Protein AF-A0A420I547-F1 (afdb_monomer_lite)

Organism: NCBI:txid212602

Secondary structure (DSSP, 8-state):
---HHHHHHHHHHHHTTPPPPEEEEEEEETTEEEEEEEETTEEEEEEESS-HHHHHHHHHHHHHHHHHT--

Foldseek 3Di:
DQAPLLVVLQVVCVVVVHDRKDWDWDCPDPQKIWIWIDGHPDIFIFIDSPDHRVSVNVSSVVVNCVVVVVD

Radius of gyration: 11.77 Å; chains: 1; bounding box: 27×23×32 Å

Structure (mmCIF, N/CA/C/O backbone):
data_AF-A0A420I547-F1
#
_entry.id   AF-A0A420I547-F1
#
loop_
_atom_site.group_PDB
_atom_site.id
_atom_site.type_symbol
_atom_site.label_atom_id
_atom_site.label_alt_id
_atom_site.label_comp_id
_atom_site.label_asym_id
_atom_site.label_entity_id
_atom_site.label_seq_id
_atom_site.pdbx_PDB_ins_code
_atom_site.Cartn_x
_atom_site.Cartn_y
_atom_site.Cartn_z
_atom_site.occupancy
_atom_site.B_iso_or_equiv
_atom_site.auth_seq_id
_atom_site.auth_comp_id
_atom_site.auth_asym_id
_atom_site.auth_atom_id
_atom_site.pdbx_PDB_model_num
ATOM 1 N N . MET A 1 1 ? 15.638 -1.509 4.998 1.00 46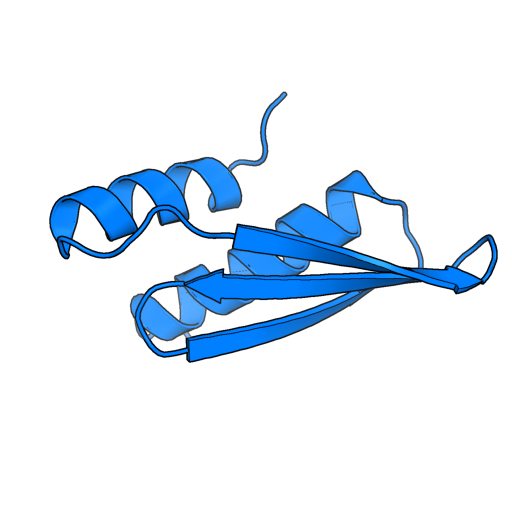.97 1 MET A N 1
ATOM 2 C CA . MET A 1 1 ? 14.803 -0.581 5.792 1.00 46.97 1 MET A CA 1
ATOM 3 C C . MET A 1 1 ? 13.389 -0.785 5.287 1.00 46.97 1 MET A C 1
ATOM 5 O O . MET A 1 1 ? 13.207 -0.639 4.091 1.00 46.97 1 MET A O 1
ATOM 9 N N . ALA A 1 2 ? 12.454 -1.253 6.119 1.00 49.53 2 ALA A N 1
ATOM 10 C CA . ALA A 1 2 ? 11.062 -1.418 5.688 1.00 49.53 2 ALA A CA 1
ATOM 11 C C . ALA A 1 2 ? 10.469 -0.046 5.326 1.00 49.53 2 ALA A C 1
ATOM 13 O O . ALA A 1 2 ? 10.829 0.946 5.967 1.00 49.53 2 ALA A O 1
ATOM 14 N N . GLY A 1 3 ? 9.627 -0.002 4.291 1.00 66.88 3 GLY A N 1
ATOM 15 C CA . GLY A 1 3 ? 9.022 1.220 3.772 1.00 66.88 3 GLY A CA 1
ATOM 16 C C . GLY A 1 3 ? 8.345 2.052 4.863 1.00 66.88 3 GLY A C 1
ATOM 17 O O . GLY A 1 3 ? 7.696 1.529 5.779 1.00 66.88 3 GLY A O 1
ATOM 18 N N . HIS A 1 4 ? 8.532 3.367 4.796 1.00 85.62 4 HIS A N 1
ATOM 19 C CA . HIS 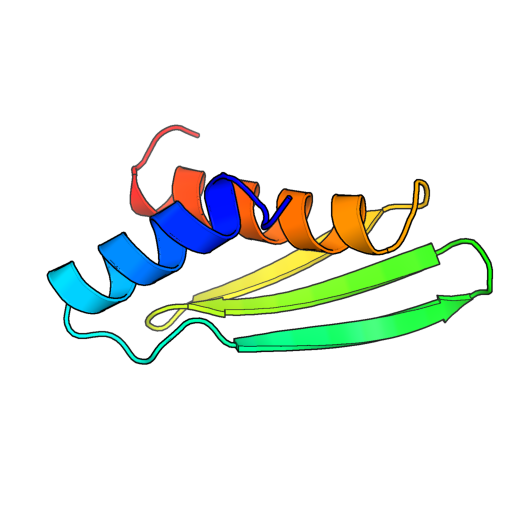A 1 4 ? 7.997 4.305 5.776 1.00 85.62 4 HIS A CA 1
ATOM 20 C C . HIS A 1 4 ? 6.469 4.372 5.676 1.00 85.62 4 HIS A C 1
ATOM 22 O O . HIS A 1 4 ? 5.788 4.405 6.703 1.00 85.62 4 HIS A O 1
ATOM 28 N N . TYR A 1 5 ? 5.914 4.328 4.464 1.00 91.25 5 TYR A N 1
ATOM 29 C CA . TYR A 1 5 ? 4.466 4.310 4.252 1.00 91.25 5 TYR A CA 1
ATOM 30 C C . TYR A 1 5 ? 3.843 2.933 4.463 1.00 91.25 5 TYR A C 1
ATOM 32 O O . TYR A 1 5 ? 2.706 2.861 4.929 1.00 91.25 5 TYR A O 1
ATOM 40 N N . GLU A 1 6 ? 4.585 1.849 4.220 1.00 91.00 6 GLU A N 1
ATOM 41 C CA . GLU A 1 6 ? 4.132 0.500 4.584 1.00 91.00 6 GLU A CA 1
ATOM 42 C C . GLU A 1 6 ? 3.812 0.411 6.082 1.00 91.00 6 GLU A C 1
ATOM 44 O O . GLU A 1 6 ? 2.713 0.006 6.461 1.00 91.00 6 GLU A O 1
ATOM 49 N N . THR A 1 7 ? 4.736 0.885 6.924 1.00 92.06 7 THR A N 1
ATOM 50 C CA . THR A 1 7 ? 4.574 0.882 8.388 1.00 92.06 7 THR A CA 1
ATOM 51 C C . THR A 1 7 ? 3.382 1.741 8.815 1.00 92.06 7 THR A C 1
ATOM 53 O O . THR A 1 7 ? 2.545 1.313 9.608 1.00 92.06 7 THR A O 1
ATOM 56 N N . LYS A 1 8 ? 3.239 2.938 8.234 1.00 93.12 8 LYS A N 1
ATOM 57 C CA . LYS A 1 8 ? 2.107 3.831 8.520 1.00 93.12 8 LYS A CA 1
ATOM 58 C C . LYS A 1 8 ? 0.756 3.229 8.137 1.00 93.12 8 LYS A C 1
ATOM 60 O O . LYS A 1 8 ? -0.229 3.441 8.842 1.00 93.12 8 LYS A O 1
ATOM 65 N N . LEU A 1 9 ? 0.684 2.485 7.033 1.00 93.31 9 LEU A N 1
ATOM 66 C CA . LEU A 1 9 ? -0.540 1.792 6.630 1.00 93.31 9 LEU A CA 1
ATOM 67 C C . LEU A 1 9 ? -0.877 0.621 7.550 1.00 93.31 9 LEU A C 1
ATOM 69 O O . LEU A 1 9 ? -2.059 0.369 7.790 1.00 93.31 9 LEU A O 1
ATOM 73 N N . GLU A 1 10 ? 0.121 -0.090 8.073 1.00 92.50 10 GLU A N 1
ATOM 74 C CA . GLU A 1 10 ? -0.098 -1.123 9.089 1.00 92.50 10 GLU A CA 1
ATOM 75 C C . GLU A 1 10 ? -0.660 -0.514 10.379 1.00 92.50 10 GLU A C 1
ATOM 77 O O . GLU A 1 10 ? -1.692 -0.972 10.875 1.00 92.50 10 GLU A O 1
ATOM 82 N N . GLU A 1 11 ? -0.050 0.564 10.874 1.00 93.81 11 GLU A N 1
ATOM 83 C CA . GLU A 1 11 ? -0.524 1.303 12.052 1.00 93.81 11 GLU A CA 1
ATOM 84 C C . GLU A 1 11 ? -1.951 1.831 11.859 1.00 93.81 11 GLU A C 1
ATOM 86 O O . GLU A 1 11 ? -2.808 1.665 12.735 1.00 93.81 11 GLU A O 1
ATOM 91 N N . LEU A 1 12 ? -2.236 2.415 10.691 1.00 93.19 12 LEU A N 1
ATOM 92 C CA . LEU A 1 12 ? -3.572 2.880 10.332 1.00 93.19 12 LEU A CA 1
ATOM 93 C C . LEU A 1 12 ? -4.574 1.721 10.288 1.00 93.19 12 LEU A C 1
ATOM 95 O O . LEU A 1 12 ? -5.666 1.834 10.838 1.00 93.19 12 LEU A O 1
ATOM 99 N N . SER A 1 13 ? -4.197 0.588 9.697 1.00 93.62 13 SER A N 1
ATOM 100 C CA . SER A 1 13 ? -5.074 -0.583 9.606 1.00 93.62 13 SER A CA 1
ATOM 101 C C . SER A 1 13 ? -5.419 -1.138 10.985 1.00 93.62 13 SER A C 1
ATOM 103 O O . SER A 1 13 ? -6.562 -1.519 11.224 1.00 93.62 13 SER A O 1
ATOM 105 N N . ILE A 1 14 ? -4.472 -1.128 11.925 1.00 94.00 14 ILE A N 1
ATOM 106 C CA . ILE A 1 14 ? -4.727 -1.508 13.321 1.00 94.00 14 ILE A CA 1
ATOM 107 C C . ILE A 1 14 ? -5.701 -0.522 13.976 1.00 94.00 14 ILE A C 1
ATOM 109 O O . ILE A 1 14 ? -6.679 -0.946 14.596 1.00 94.00 14 ILE A O 1
ATOM 113 N N . ARG A 1 15 ? -5.458 0.786 13.821 1.00 93.69 15 ARG A N 1
ATOM 114 C CA . ARG A 1 15 ? -6.300 1.851 14.388 1.00 93.69 15 ARG A CA 1
ATOM 115 C C . ARG A 1 15 ? -7.746 1.766 13.895 1.00 93.69 15 ARG A C 1
ATOM 117 O O . ARG A 1 15 ? -8.668 1.844 14.706 1.00 93.69 15 ARG A O 1
ATOM 124 N N . GLU A 1 16 ? -7.932 1.554 12.597 1.00 93.56 16 GLU A N 1
ATOM 125 C CA . GLU A 1 16 ? -9.241 1.488 11.936 1.00 93.56 16 GLU A CA 1
ATOM 126 C C . GLU A 1 16 ? -9.863 0.077 11.961 1.00 93.56 16 GLU A C 1
ATOM 128 O O . GLU A 1 16 ? -10.952 -0.144 11.431 1.00 93.56 16 GLU A O 1
ATOM 133 N N . LYS A 1 17 ? -9.201 -0.893 12.612 1.00 94.31 17 LYS A N 1
ATOM 134 C CA . LYS A 1 17 ? -9.613 -2.309 12.690 1.00 94.31 17 LYS A CA 1
ATOM 135 C C . LYS A 1 17 ? -9.793 -2.970 11.317 1.00 94.31 17 LYS A C 1
ATOM 137 O O . LYS A 1 17 ? -10.634 -3.856 11.143 1.00 94.31 17 LYS A O 1
ATOM 142 N N . TRP A 1 18 ? -8.997 -2.555 10.342 1.00 93.81 18 TRP A N 1
ATOM 143 C CA . TRP A 1 18 ? -8.915 -3.186 9.032 1.00 93.81 18 TRP A CA 1
ATOM 144 C C . TRP A 1 18 ? -8.030 -4.429 9.074 1.00 93.81 18 TRP A C 1
ATOM 146 O O . TRP A 1 18 ? -7.266 -4.672 10.009 1.00 93.81 18 TRP A O 1
ATOM 156 N N . ARG A 1 19 ? -8.122 -5.237 8.016 1.00 92.62 19 ARG A N 1
ATOM 157 C CA . ARG A 1 19 ? -7.112 -6.267 7.769 1.00 92.62 19 ARG A CA 1
ATOM 158 C C . ARG A 1 19 ? -5.783 -5.595 7.437 1.00 92.62 19 ARG A C 1
ATOM 160 O O . ARG A 1 19 ? -5.772 -4.537 6.814 1.00 92.62 19 ARG A O 1
ATOM 167 N N . VAL A 1 20 ? -4.687 -6.252 7.820 1.00 90.69 20 VAL A N 1
ATOM 168 C CA . VAL A 1 20 ? -3.331 -5.829 7.452 1.00 90.69 20 VAL A CA 1
ATOM 169 C C . VAL A 1 20 ? -3.259 -5.635 5.930 1.00 90.69 20 VAL A C 1
ATOM 171 O O . VAL A 1 20 ? -3.777 -6.496 5.203 1.00 90.69 20 VAL A O 1
ATOM 174 N N . PRO A 1 21 ? -2.648 -4.539 5.443 1.00 94.12 21 PRO A N 1
ATOM 175 C CA . PRO A 1 21 ? -2.567 -4.264 4.020 1.00 94.12 21 PRO A CA 1
ATOM 176 C C . PRO A 1 21 ? -1.896 -5.408 3.261 1.00 94.12 21 PRO A C 1
ATOM 178 O O . PRO A 1 21 ? -0.877 -5.954 3.689 1.00 94.12 21 PRO A O 1
ATOM 181 N N . LYS A 1 22 ? -2.466 -5.780 2.115 1.00 94.81 22 LYS A N 1
ATOM 182 C CA . LYS A 1 22 ? -1.938 -6.854 1.271 1.00 94.81 22 LYS A CA 1
ATOM 183 C C . LYS A 1 22 ? -1.371 -6.278 -0.015 1.00 94.81 22 LYS A C 1
ATOM 185 O O . LYS A 1 22 ? -2.104 -5.676 -0.792 1.00 94.81 22 LYS A O 1
ATOM 190 N N . TYR A 1 23 ? -0.100 -6.569 -0.267 1.00 92.69 23 TYR A N 1
ATOM 191 C CA . TYR A 1 23 ? 0.590 -6.226 -1.506 1.00 92.69 23 TYR A CA 1
ATOM 192 C C . TYR A 1 23 ? 0.603 -7.427 -2.454 1.00 92.69 23 TYR A C 1
ATOM 194 O O . TYR A 1 23 ? 0.944 -8.543 -2.056 1.00 92.69 23 TYR A O 1
ATOM 202 N N . VAL A 1 24 ? 0.246 -7.201 -3.713 1.00 93.44 24 VAL A N 1
ATOM 203 C CA . VAL A 1 24 ? 0.337 -8.175 -4.800 1.00 93.44 24 VAL A CA 1
ATOM 204 C C . VAL A 1 24 ? 1.243 -7.595 -5.873 1.00 93.44 24 VAL A C 1
ATOM 206 O O . VAL A 1 24 ? 0.935 -6.570 -6.478 1.00 93.44 24 VAL A O 1
ATOM 209 N N . LYS A 1 25 ? 2.378 -8.257 -6.094 1.00 89.69 25 LYS A N 1
ATOM 210 C CA . LYS A 1 25 ? 3.332 -7.885 -7.134 1.00 89.69 25 LYS A CA 1
ATOM 211 C C . LYS A 1 25 ? 2.903 -8.485 -8.469 1.00 89.69 25 LYS A C 1
ATOM 213 O O . LYS A 1 25 ? 2.775 -9.701 -8.593 1.00 89.69 25 LYS A O 1
ATOM 218 N N . TRP A 1 26 ? 2.780 -7.632 -9.473 1.00 85.50 26 TRP A N 1
ATOM 219 C CA . TRP A 1 26 ? 2.614 -7.990 -10.873 1.00 85.50 26 TRP A CA 1
ATOM 220 C C . TRP A 1 26 ? 3.880 -7.570 -11.620 1.00 85.50 26 TRP A C 1
ATOM 222 O O . TRP A 1 26 ? 4.117 -6.388 -11.872 1.00 85.50 26 TRP A O 1
ATOM 232 N N . GLN A 1 27 ? 4.737 -8.532 -11.956 1.00 71.25 27 GLN A N 1
ATOM 233 C CA . GLN A 1 27 ? 5.888 -8.246 -12.807 1.00 71.25 27 GLN A CA 1
ATOM 234 C C . GLN A 1 27 ? 5.425 -8.234 -14.264 1.00 71.25 27 GLN A C 1
ATOM 236 O O . GLN A 1 27 ? 5.022 -9.268 -14.793 1.00 71.25 27 GLN A O 1
ATOM 241 N N . VAL A 1 28 ? 5.444 -7.056 -14.894 1.00 70.88 28 VAL A N 1
ATOM 242 C CA . VAL A 1 28 ? 4.961 -6.885 -16.275 1.00 70.88 28 VAL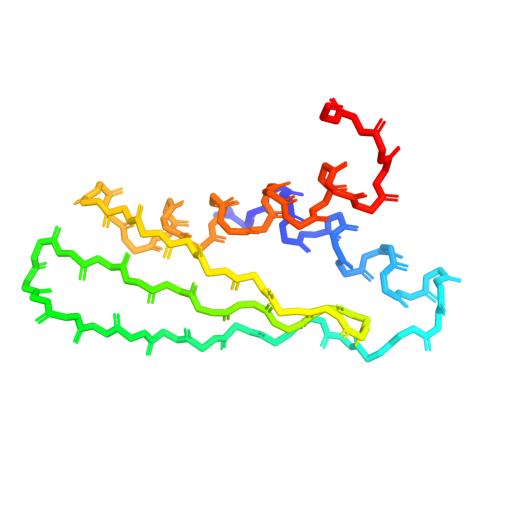 A CA 1
ATOM 243 C C . VAL A 1 28 ? 6.113 -6.999 -17.271 1.00 70.88 28 VAL A C 1
ATOM 245 O O . VAL A 1 28 ? 5.964 -7.641 -18.306 1.00 70.88 28 VAL A O 1
ATOM 248 N N . THR A 1 29 ? 7.275 -6.432 -16.948 1.00 78.69 29 THR A N 1
ATOM 249 C CA . THR A 1 29 ? 8.529 -6.597 -17.701 1.00 78.69 29 THR A CA 1
ATOM 250 C C . THR A 1 29 ? 9.722 -6.577 -16.737 1.00 78.69 29 THR A C 1
ATOM 252 O O . THR A 1 29 ? 9.546 -6.407 -15.529 1.00 78.69 29 THR A O 1
ATOM 255 N N . THR A 1 30 ? 10.944 -6.771 -17.243 1.00 76.81 30 THR A N 1
ATOM 256 C CA . THR A 1 30 ? 12.181 -6.724 -16.438 1.00 76.81 30 THR A CA 1
ATOM 257 C C . THR A 1 30 ? 12.362 -5.387 -15.713 1.00 76.81 30 THR A C 1
ATOM 259 O O . THR A 1 30 ? 12.806 -5.377 -14.570 1.00 76.81 30 THR A O 1
ATOM 262 N N . ASP A 1 31 ? 11.928 -4.291 -16.341 1.00 81.00 31 ASP A N 1
ATOM 263 C CA . ASP A 1 31 ? 12.155 -2.919 -15.869 1.00 81.00 31 ASP A CA 1
ATOM 264 C C . ASP A 1 31 ? 10.871 -2.247 -15.366 1.00 81.00 31 ASP A C 1
ATOM 266 O O . ASP A 1 31 ? 10.831 -1.034 -15.196 1.00 81.00 31 ASP A O 1
ATOM 270 N N . LYS A 1 32 ? 9.781 -3.007 -15.191 1.00 83.31 32 LYS A N 1
ATOM 271 C CA . LYS A 1 32 ? 8.467 -2.463 -14.841 1.00 83.31 32 LYS A CA 1
ATOM 272 C C . LYS A 1 32 ? 7.805 -3.277 -13.742 1.00 83.31 32 LYS A C 1
ATOM 274 O O . LYS A 1 32 ? 7.356 -4.410 -13.956 1.00 83.31 32 LYS A O 1
ATOM 279 N N . PHE A 1 33 ? 7.689 -2.648 -12.581 1.00 86.38 33 PHE A N 1
ATOM 280 C CA . PHE A 1 33 ? 7.092 -3.223 -11.388 1.00 86.38 33 PHE A CA 1
ATOM 281 C C . PHE A 1 33 ? 5.716 -2.605 -11.171 1.00 86.38 33 PHE A C 1
ATOM 283 O O . PHE A 1 33 ? 5.575 -1.391 -11.018 1.00 86.38 33 PHE A O 1
ATOM 290 N N . VAL A 1 34 ? 4.690 -3.453 -11.175 1.00 88.62 34 VAL A N 1
ATOM 291 C CA . VAL A 1 34 ? 3.328 -3.057 -10.826 1.00 88.62 34 VAL A CA 1
ATOM 292 C C . VAL A 1 34 ? 2.983 -3.693 -9.489 1.00 88.62 34 VAL A C 1
ATOM 294 O O . VAL A 1 34 ? 3.180 -4.892 -9.295 1.00 88.62 34 VAL A O 1
ATOM 297 N N . TYR A 1 35 ? 2.446 -2.898 -8.575 1.00 91.94 35 TYR A N 1
ATOM 298 C CA . TYR A 1 35 ? 1.926 -3.371 -7.301 1.00 91.94 35 TYR A CA 1
ATOM 299 C C . TYR A 1 35 ? 0.454 -3.025 -7.172 1.00 91.94 35 TYR A C 1
ATOM 301 O O . TYR A 1 35 ? 0.045 -1.894 -7.429 1.00 91.94 35 TYR A O 1
ATOM 309 N N . GLU A 1 36 ? -0.326 -3.999 -6.725 1.00 93.56 36 GLU A N 1
ATOM 310 C CA . GLU A 1 36 ? -1.665 -3.776 -6.199 1.00 93.56 36 GLU A CA 1
ATOM 311 C C . GLU A 1 36 ? -1.627 -3.848 -4.674 1.00 93.56 36 GLU A C 1
ATOM 313 O O . GLU A 1 36 ? -1.050 -4.771 -4.098 1.00 93.56 36 GLU A O 1
ATOM 318 N N . LEU A 1 37 ? -2.238 -2.867 -4.022 1.00 95.19 37 LEU A N 1
ATOM 319 C CA . LEU A 1 37 ? -2.350 -2.766 -2.578 1.00 95.19 37 LEU A CA 1
ATOM 320 C C . LEU A 1 37 ? -3.821 -2.783 -2.184 1.00 95.19 37 LEU A C 1
ATOM 322 O O . LEU A 1 37 ? -4.591 -1.906 -2.571 1.00 95.19 37 LEU A O 1
ATOM 326 N N . TYR A 1 38 ? -4.182 -3.757 -1.360 1.00 94.94 38 TYR A N 1
ATOM 327 C CA . TYR A 1 38 ? -5.488 -3.844 -0.725 1.00 94.94 38 TYR A CA 1
ATOM 328 C C . TYR A 1 38 ? -5.363 -3.356 0.713 1.00 94.94 38 TYR A C 1
ATOM 330 O O . TYR A 1 38 ? -4.680 -3.992 1.518 1.00 94.94 38 TYR A O 1
ATOM 338 N N . ALA A 1 39 ? -6.017 -2.244 1.032 1.00 94.06 39 ALA A N 1
ATOM 339 C CA . ALA A 1 39 ? -6.033 -1.652 2.365 1.00 94.06 39 ALA A CA 1
ATOM 340 C C . ALA A 1 39 ? -7.454 -1.167 2.680 1.00 94.06 39 ALA A C 1
ATOM 342 O O . ALA A 1 39 ? -8.091 -0.520 1.847 1.00 94.06 39 ALA A O 1
ATOM 343 N N . GLY A 1 40 ? -7.974 -1.520 3.859 1.00 90.75 40 GLY A N 1
ATOM 344 C CA . GLY A 1 40 ? -9.386 -1.299 4.183 1.00 90.75 40 GLY A CA 1
ATOM 345 C C . GLY A 1 40 ? -10.310 -1.942 3.141 1.00 90.75 40 GLY A C 1
ATOM 346 O O . GLY A 1 40 ? -10.202 -3.137 2.864 1.00 90.75 40 GLY A O 1
ATOM 347 N N . GLU A 1 41 ? -11.192 -1.137 2.548 1.00 91.94 41 GLU A N 1
ATOM 348 C CA . GLU A 1 41 ? -12.097 -1.538 1.456 1.00 91.94 41 GLU A CA 1
ATOM 349 C C . GLU A 1 41 ? -11.643 -1.029 0.073 1.00 91.94 41 GLU A C 1
ATOM 351 O O . GLU A 1 41 ? -12.362 -1.181 -0.915 1.00 91.94 41 GLU A O 1
ATOM 356 N N . LYS A 1 42 ? -10.455 -0.414 -0.018 1.00 93.88 42 LYS A N 1
ATOM 357 C CA . LYS A 1 42 ? -9.923 0.174 -1.254 1.00 93.88 42 LYS A CA 1
ATOM 358 C C . LYS A 1 42 ? -8.800 -0.678 -1.850 1.00 93.88 42 LYS A C 1
ATOM 360 O O . LYS A 1 42 ? -8.082 -1.399 -1.153 1.00 93.88 42 LYS A O 1
ATOM 365 N N . CYS A 1 43 ? -8.651 -0.564 -3.167 1.00 94.00 43 CYS A N 1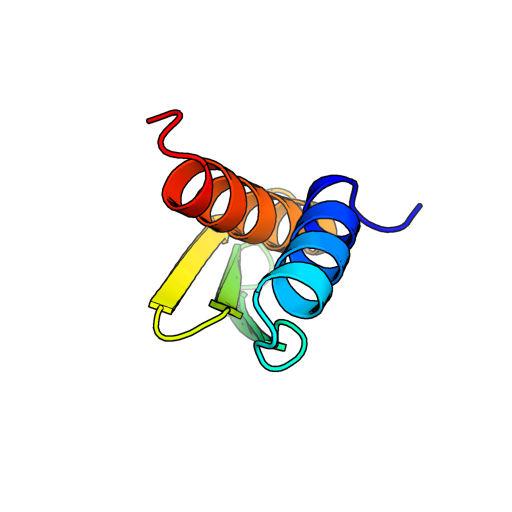
ATOM 366 C CA . CYS A 1 43 ? -7.572 -1.170 -3.935 1.00 94.00 43 CYS A CA 1
ATOM 367 C C . CYS A 1 43 ? -6.821 -0.072 -4.687 1.00 94.00 43 CYS A C 1
ATOM 369 O O . CYS A 1 43 ? -7.428 0.710 -5.418 1.00 94.00 43 CYS A O 1
ATOM 371 N N . PHE A 1 44 ? -5.505 -0.040 -4.519 1.00 93.38 44 PHE A N 1
ATOM 372 C CA . PHE A 1 44 ? -4.608 0.924 -5.144 1.00 93.38 44 PHE A CA 1
ATOM 373 C C . PHE A 1 44 ? -3.660 0.195 -6.076 1.00 93.38 44 PHE A C 1
ATOM 375 O O . PHE A 1 44 ? -3.215 -0.907 -5.768 1.00 93.38 44 PHE A O 1
ATOM 382 N N . ARG A 1 45 ? -3.334 0.810 -7.210 1.00 92.12 45 ARG A N 1
ATOM 383 C CA . ARG A 1 45 ? -2.398 0.243 -8.177 1.00 92.12 45 ARG A CA 1
ATOM 384 C C . ARG A 1 45 ? -1.306 1.251 -8.484 1.00 92.12 45 ARG A C 1
ATOM 386 O O . ARG A 1 45 ? -1.592 2.298 -9.053 1.00 92.12 45 ARG A O 1
ATOM 393 N N . GLY A 1 46 ? -0.078 0.919 -8.109 1.00 87.31 46 GLY A N 1
ATOM 394 C CA . GLY A 1 46 ? 1.115 1.704 -8.403 1.00 87.31 46 GLY A CA 1
ATOM 395 C C . GLY A 1 46 ? 1.954 1.025 -9.476 1.00 87.31 46 GLY A C 1
ATOM 396 O O . GLY A 1 46 ? 2.074 -0.200 -9.510 1.00 87.31 46 GLY A O 1
ATOM 397 N N . GLU A 1 47 ? 2.536 1.825 -10.357 1.00 87.00 47 GLU A N 1
ATOM 398 C CA . GLU A 1 47 ? 3.430 1.373 -11.414 1.00 87.00 47 GLU A CA 1
ATOM 399 C C . GLU A 1 47 ? 4.690 2.227 -11.387 1.00 87.00 47 GLU A C 1
ATOM 401 O O . GLU A 1 47 ? 4.599 3.451 -11.435 1.00 87.00 47 GLU A O 1
ATOM 406 N N . MET A 1 48 ? 5.851 1.581 -11.321 1.00 84.00 48 MET A N 1
ATOM 407 C CA . MET A 1 48 ? 7.148 2.250 -11.328 1.00 84.00 48 MET A CA 1
ATOM 408 C C . MET A 1 48 ? 8.139 1.455 -12.176 1.00 84.00 48 MET A C 1
ATOM 410 O O . MET A 1 48 ? 8.126 0.220 -12.2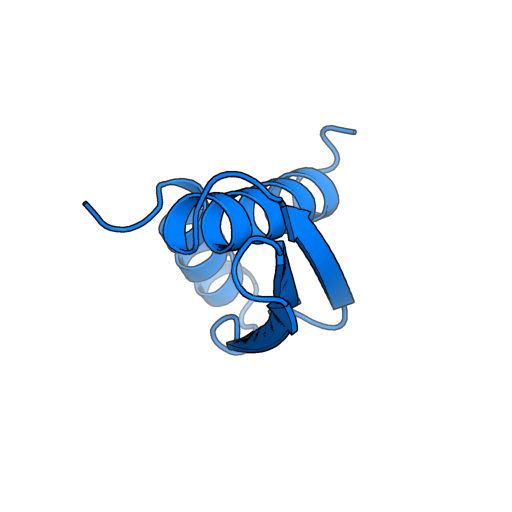00 1.00 84.00 48 MET A O 1
ATOM 414 N N . THR A 1 49 ? 9.025 2.175 -12.857 1.00 81.94 49 THR A N 1
ATOM 415 C CA . THR A 1 49 ? 10.167 1.592 -13.574 1.00 81.94 49 THR A CA 1
ATOM 416 C C . THR A 1 49 ? 11.428 1.518 -12.710 1.00 81.94 49 THR A C 1
ATOM 418 O O . THR A 1 49 ? 12.355 0.770 -12.999 1.00 81.94 49 THR A O 1
ATOM 421 N N . GLU A 1 50 ? 11.465 2.271 -11.611 1.00 69.44 50 GLU A N 1
ATOM 422 C CA . GLU A 1 50 ? 12.647 2.443 -10.766 1.00 69.44 50 GLU A CA 1
ATOM 423 C C . GLU A 1 50 ? 12.632 1.504 -9.554 1.00 69.44 50 GLU A C 1
ATOM 425 O O . GLU A 1 50 ? 12.556 1.946 -8.414 1.00 69.44 50 GLU A O 1
ATOM 430 N N . GLY A 1 51 ? 12.729 0.195 -9.789 1.00 77.75 51 GLY A N 1
ATOM 431 C CA . GLY A 1 51 ? 12.993 -0.788 -8.732 1.00 77.75 51 GLY A CA 1
ATOM 432 C C . GLY A 1 51 ? 11.774 -1.262 -7.929 1.00 77.75 51 GLY A C 1
ATOM 433 O O . GLY A 1 51 ? 10.783 -0.562 -7.730 1.00 77.75 51 GLY A O 1
ATOM 434 N N . ASP A 1 52 ? 11.875 -2.505 -7.461 1.00 83.81 52 ASP A N 1
ATOM 435 C CA . ASP A 1 52 ? 10.793 -3.251 -6.814 1.00 83.81 52 ASP A CA 1
ATOM 436 C C . ASP A 1 52 ? 10.310 -2.612 -5.501 1.00 83.81 52 ASP A C 1
ATOM 438 O O . ASP A 1 52 ? 9.112 -2.422 -5.293 1.00 83.81 52 ASP A O 1
ATOM 442 N N . GLU A 1 53 ? 11.249 -2.236 -4.629 1.00 85.62 53 GLU A N 1
ATOM 443 C CA . GLU A 1 53 ? 10.944 -1.647 -3.319 1.00 85.62 53 GLU A CA 1
ATOM 444 C C . GLU A 1 53 ? 10.305 -0.258 -3.452 1.00 85.62 53 GLU A C 1
ATOM 446 O O . GLU A 1 53 ? 9.332 0.039 -2.763 1.00 85.62 53 GLU A O 1
ATOM 451 N N . ASN A 1 54 ? 10.773 0.564 -4.397 1.00 85.38 54 ASN A N 1
ATOM 452 C CA . ASN A 1 54 ? 10.188 1.884 -4.643 1.00 85.38 54 ASN A CA 1
ATOM 453 C C . ASN A 1 54 ? 8.776 1.777 -5.229 1.00 85.38 54 ASN A C 1
ATOM 455 O O . ASN A 1 54 ? 7.914 2.587 -4.903 1.00 85.38 54 ASN A O 1
ATOM 459 N N . ALA A 1 55 ? 8.510 0.775 -6.074 1.00 86.62 55 ALA A N 1
ATOM 460 C CA . ALA A 1 55 ? 7.170 0.517 -6.598 1.00 86.62 55 ALA A CA 1
ATOM 461 C C . ALA A 1 55 ? 6.174 0.172 -5.484 1.00 86.62 55 ALA A C 1
ATOM 463 O O . ALA A 1 55 ? 5.033 0.646 -5.489 1.00 86.62 55 ALA A O 1
ATOM 464 N N . LYS A 1 56 ? 6.629 -0.626 -4.516 1.00 89.12 56 LYS A N 1
ATOM 465 C CA . LYS A 1 56 ? 5.853 -1.003 -3.337 1.00 89.12 56 LYS A CA 1
ATOM 466 C C . LYS A 1 56 ? 5.615 0.188 -2.400 1.00 89.12 56 LYS A C 1
ATOM 468 O O . LYS A 1 56 ? 4.478 0.417 -1.994 1.00 89.12 56 LYS A O 1
ATOM 473 N N . GLU A 1 57 ? 6.650 0.975 -2.111 1.00 90.88 57 GLU A N 1
ATOM 474 C CA . GLU A 1 57 ? 6.536 2.173 -1.266 1.00 90.88 57 GLU A CA 1
ATOM 475 C C . GLU A 1 57 ? 5.655 3.247 -1.922 1.00 90.88 57 GLU A C 1
ATOM 477 O O . GLU A 1 57 ? 4.838 3.868 -1.249 1.00 90.88 57 GLU A O 1
ATOM 482 N N . ASN A 1 58 ? 5.734 3.421 -3.243 1.00 90.44 58 ASN A N 1
ATOM 483 C CA . ASN A 1 58 ? 4.898 4.375 -3.970 1.00 90.44 58 ASN A CA 1
ATOM 484 C C . ASN A 1 58 ? 3.403 4.035 -3.859 1.00 90.44 58 ASN A C 1
ATOM 486 O O . ASN A 1 58 ? 2.590 4.908 -3.559 1.00 90.44 58 ASN A O 1
ATOM 490 N N . VAL A 1 59 ? 3.014 2.764 -4.045 1.00 93.00 59 VAL A N 1
ATOM 491 C CA . VAL A 1 59 ? 1.599 2.381 -3.871 1.00 93.00 59 VAL A CA 1
ATOM 492 C C . VAL A 1 59 ? 1.147 2.527 -2.412 1.00 93.00 59 VAL A C 1
ATOM 494 O O . VAL A 1 59 ? -0.001 2.901 -2.169 1.00 93.00 59 VAL A O 1
ATOM 497 N N . ALA A 1 60 ? 2.047 2.295 -1.449 1.00 93.62 60 ALA A N 1
ATOM 498 C CA . ALA A 1 60 ? 1.786 2.524 -0.030 1.00 93.62 60 ALA A CA 1
ATOM 499 C C . ALA A 1 60 ? 1.557 4.013 0.278 1.00 93.62 60 ALA A C 1
ATOM 501 O O . ALA A 1 60 ? 0.606 4.359 0.981 1.00 93.62 60 ALA A O 1
ATOM 502 N N . GLN A 1 61 ? 2.376 4.899 -0.292 1.00 93.00 61 GLN A N 1
ATOM 503 C CA . GLN A 1 61 ? 2.231 6.346 -0.157 1.00 93.00 61 GLN A CA 1
ATOM 504 C C . GLN A 1 61 ? 0.876 6.824 -0.686 1.00 93.00 61 GLN A C 1
ATOM 506 O O . GLN A 1 61 ? 0.136 7.464 0.060 1.00 93.00 61 GLN A O 1
ATOM 511 N N . MET A 1 62 ? 0.514 6.452 -1.920 1.00 92.56 62 MET A N 1
ATOM 512 C CA . MET A 1 62 ? -0.769 6.847 -2.521 1.00 92.56 62 MET A CA 1
ATOM 513 C C . MET A 1 62 ? -1.962 6.422 -1.658 1.00 92.56 62 MET A C 1
ATOM 515 O O . MET A 1 62 ? -2.897 7.193 -1.455 1.00 92.56 62 MET A O 1
ATOM 519 N N . ALA A 1 63 ? -1.935 5.190 -1.142 1.00 94.38 63 ALA A N 1
ATOM 520 C CA . ALA A 1 63 ? -2.999 4.693 -0.282 1.00 94.38 63 ALA A CA 1
ATOM 521 C C . ALA A 1 63 ? -3.073 5.472 1.035 1.00 94.38 63 ALA A C 1
ATOM 523 O O . ALA A 1 63 ? -4.161 5.835 1.479 1.00 94.38 63 ALA A O 1
ATOM 524 N N . TYR A 1 64 ? -1.927 5.751 1.657 1.00 93.56 64 TYR A N 1
ATOM 525 C CA . TYR A 1 64 ? -1.877 6.497 2.909 1.00 93.56 64 TYR A CA 1
ATOM 526 C C . TYR A 1 64 ? -2.394 7.932 2.739 1.00 93.56 64 TYR A C 1
ATOM 528 O O . TYR A 1 64 ? -3.219 8.383 3.531 1.00 93.56 64 TYR A O 1
ATOM 536 N N . GLU A 1 65 ? -1.958 8.636 1.694 1.00 92.62 65 GLU A N 1
ATOM 537 C CA . GLU A 1 65 ? -2.404 10.000 1.382 1.00 92.62 65 GLU A CA 1
ATOM 538 C C . GLU A 1 65 ? -3.912 10.063 1.109 1.00 92.62 65 GLU A C 1
ATOM 540 O O . GLU A 1 65 ? -4.587 10.956 1.626 1.00 92.62 65 GLU A O 1
ATOM 545 N N . GLU A 1 66 ? -4.456 9.077 0.387 1.00 93.56 66 GLU A N 1
ATOM 546 C CA . GLU A 1 66 ? -5.897 8.937 0.151 1.00 93.56 66 GLU A CA 1
ATOM 547 C C . GLU A 1 66 ? -6.681 8.760 1.461 1.00 93.56 66 GLU A C 1
ATOM 549 O O . GLU A 1 66 ? -7.720 9.391 1.650 1.00 93.56 66 GLU A O 1
ATOM 554 N N . PHE A 1 67 ? -6.216 7.910 2.383 1.00 92.50 67 PHE A N 1
ATOM 555 C CA . PHE A 1 67 ? -6.911 7.707 3.661 1.00 92.50 67 PHE A CA 1
ATOM 556 C C . PHE A 1 67 ? -6.802 8.904 4.603 1.00 92.50 67 PHE A C 1
ATOM 558 O O . PHE A 1 67 ? -7.718 9.150 5.385 1.00 92.50 67 PHE A O 1
ATOM 565 N N . MET A 1 68 ? -5.701 9.649 4.530 1.00 92.00 68 MET A N 1
ATOM 566 C CA . MET A 1 68 ? -5.497 10.851 5.335 1.00 92.00 68 MET A CA 1
ATOM 567 C C . MET A 1 68 ? -6.163 12.098 4.736 1.00 92.00 68 MET A C 1
ATOM 569 O O . MET A 1 68 ? -6.260 13.110 5.430 1.00 92.00 68 MET A O 1
ATOM 573 N N . GLY A 1 69 ? -6.619 12.041 3.479 1.00 89.50 69 GLY A N 1
ATOM 574 C CA . GLY A 1 69 ? -7.225 13.172 2.773 1.00 89.50 69 GLY A CA 1
ATOM 575 C C . GLY A 1 69 ? -6.225 14.285 2.445 1.00 89.50 69 GLY A C 1
ATOM 576 O O . GLY A 1 69 ? -6.555 15.456 2.601 1.00 89.50 69 GLY A O 1
ATOM 577 N N . ILE A 1 70 ? -4.993 13.923 2.061 1.00 83.56 70 ILE A N 1
ATOM 578 C CA . ILE A 1 70 ? -3.876 14.863 1.812 1.00 83.56 70 ILE A CA 1
ATOM 579 C C . ILE A 1 70 ? -3.686 15.170 0.303 1.00 83.56 70 ILE A C 1
ATOM 581 O O . ILE A 1 70 ? -2.794 15.931 -0.061 1.00 83.56 70 ILE A O 1
ATOM 585 N N . ASN A 1 71 ? -4.553 14.640 -0.567 1.00 57.31 71 ASN A N 1
ATOM 586 C CA . ASN A 1 71 ? -4.518 14.849 -2.025 1.00 57.31 71 ASN A CA 1
ATOM 587 C C . ASN A 1 71 ? -5.343 16.052 -2.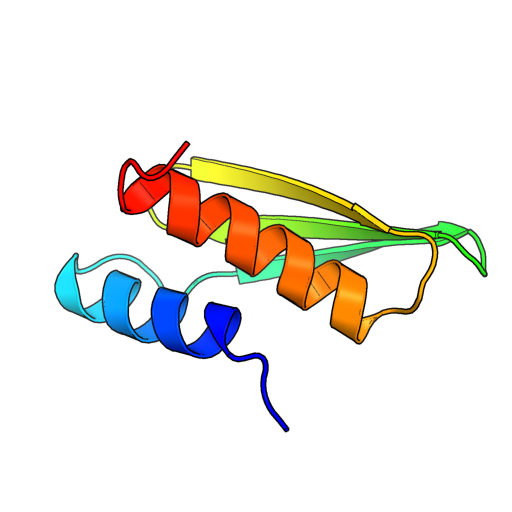504 1.00 57.31 71 ASN A C 1
ATOM 589 O O . ASN A 1 71 ? -6.463 16.246 -1.977 1.00 57.31 71 ASN A O 1
#

pLDDT: mean 87.45, std 10.0, range [46.97, 95.19]

Sequence (71 aa):
MAGHYETKLEELSIREKWRVPKYVKWQVTTDKFVYELYAGEKCFRGEMTEGDENAKENVAQMAYEEFMGIN